Protein AF-A0A1Y3CI93-F1 (afdb_monomer_lite)

Foldseek 3Di:
DDPVLVVLLVVLVCCVPPPVVPDDPVSVVSNQVSVQVVCCVVCVNPDGDWDDDPNDTDD

Structure (mmCIF, N/CA/C/O backbone):
data_AF-A0A1Y3CI93-F1
#
_entry.id   AF-A0A1Y3CI93-F1
#
loop_
_atom_site.group_PDB
_atom_site.id
_atom_site.type_symbol
_atom_site.label_atom_id
_atom_site.label_alt_id
_atom_site.label_comp_id
_atom_site.label_asym_id
_atom_site.label_entity_id
_atom_site.label_seq_id
_atom_site.pdbx_PDB_ins_code
_atom_site.Cartn_x
_atom_site.Cartn_y
_atom_site.Cartn_z
_atom_site.occupancy
_atom_site.B_iso_or_equiv
_atom_site.auth_seq_id
_atom_site.auth_comp_id
_atom_site.auth_asym_id
_atom_site.auth_atom_id
_atom_site.pdbx_PDB_model_num
ATOM 1 N N . MET A 1 1 ? 0.353 7.213 12.680 1.00 90.88 1 MET A N 1
ATOM 2 C CA . MET A 1 1 ? 1.379 7.027 11.637 1.00 90.88 1 MET A CA 1
ATOM 3 C C . MET A 1 1 ? 2.472 8.041 11.843 1.00 90.88 1 MET A C 1
ATOM 5 O O . MET A 1 1 ? 2.172 9.203 12.103 1.00 90.88 1 MET A O 1
ATOM 9 N N . GLU A 1 2 ? 3.718 7.607 11.719 1.00 93.62 2 GLU A N 1
ATOM 10 C CA . GLU A 1 2 ? 4.876 8.497 11.775 1.00 93.62 2 GLU A CA 1
ATOM 11 C C . GLU A 1 2 ? 5.213 9.070 10.390 1.00 93.62 2 GLU A C 1
ATOM 13 O O . GLU A 1 2 ? 4.845 8.511 9.355 1.00 93.62 2 GLU A O 1
ATOM 18 N N . MET A 1 3 ? 5.951 10.184 10.348 1.00 94.75 3 MET A N 1
ATOM 19 C CA . MET A 1 3 ? 6.301 10.872 9.094 1.00 94.75 3 MET A CA 1
ATOM 20 C C . MET A 1 3 ? 7.070 9.974 8.107 1.00 94.75 3 MET A C 1
ATOM 22 O O . MET A 1 3 ? 6.908 10.095 6.893 1.00 94.75 3 MET A O 1
ATOM 26 N N . HIS A 1 4 ? 7.906 9.065 8.614 1.00 95.62 4 HIS A N 1
ATOM 27 C CA . HIS A 1 4 ? 8.630 8.093 7.788 1.00 95.62 4 HIS A CA 1
ATOM 28 C C . HIS A 1 4 ? 7.684 7.143 7.038 1.00 95.62 4 HIS A C 1
ATOM 30 O O . HIS A 1 4 ? 7.880 6.877 5.856 1.00 95.62 4 HIS A O 1
ATOM 36 N N . GLU A 1 5 ? 6.607 6.704 7.686 1.00 96.00 5 GLU A N 1
ATOM 37 C CA . GLU A 1 5 ? 5.603 5.820 7.083 1.00 96.00 5 GLU A CA 1
ATOM 38 C C . GLU A 1 5 ? 4.785 6.538 6.004 1.00 96.00 5 GLU A C 1
ATOM 40 O O . GLU A 1 5 ? 4.490 5.963 4.960 1.00 96.00 5 GLU A O 1
ATOM 45 N N . ILE A 1 6 ? 4.466 7.820 6.219 1.00 96.00 6 ILE A N 1
ATOM 46 C CA . ILE A 1 6 ? 3.804 8.653 5.203 1.00 96.00 6 ILE A CA 1
ATOM 47 C C . ILE A 1 6 ? 4.696 8.800 3.967 1.00 96.00 6 ILE A C 1
ATOM 49 O O . ILE A 1 6 ? 4.210 8.688 2.845 1.00 96.00 6 ILE A O 1
ATOM 53 N N . A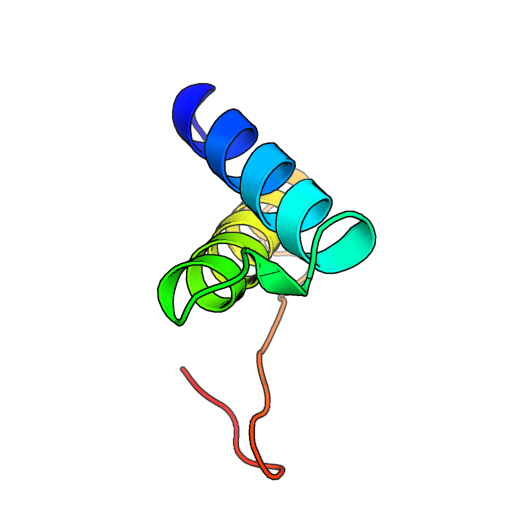RG A 1 7 ? 6.004 9.018 4.148 1.00 97.06 7 ARG A N 1
ATOM 54 C CA . ARG A 1 7 ? 6.943 9.093 3.020 1.00 97.06 7 ARG A CA 1
ATOM 55 C C . ARG A 1 7 ? 6.985 7.795 2.223 1.00 97.06 7 ARG A C 1
ATOM 57 O O . ARG A 1 7 ? 6.909 7.854 1.002 1.00 97.06 7 ARG A O 1
ATOM 64 N N . LYS A 1 8 ? 7.050 6.647 2.900 1.00 96.94 8 LYS A N 1
ATOM 65 C CA . LYS A 1 8 ? 7.007 5.337 2.238 1.00 96.94 8 LYS A CA 1
ATOM 66 C C . LYS A 1 8 ? 5.723 5.137 1.436 1.00 96.94 8 LYS A C 1
ATOM 68 O O . LYS A 1 8 ? 5.798 4.744 0.279 1.00 96.94 8 LYS A O 1
ATOM 73 N N . LEU A 1 9 ? 4.568 5.501 2.000 1.00 96.81 9 LEU A N 1
ATOM 74 C CA . LEU A 1 9 ? 3.296 5.474 1.275 1.00 96.81 9 LEU A CA 1
ATOM 75 C C . LEU A 1 9 ? 3.338 6.322 -0.001 1.00 96.81 9 LEU A C 1
ATOM 77 O O . LEU A 1 9 ? 2.954 5.845 -1.063 1.00 96.81 9 LEU A O 1
ATOM 81 N N . LEU A 1 10 ? 3.792 7.575 0.098 1.00 97.00 10 LEU A N 1
ATOM 82 C CA . LEU A 1 10 ? 3.830 8.486 -1.049 1.00 97.00 10 LEU A CA 1
ATOM 83 C C . LEU A 1 10 ? 4.759 7.973 -2.151 1.00 97.00 10 LEU A C 1
ATOM 85 O O . LEU A 1 10 ? 4.369 7.987 -3.314 1.00 97.00 10 LEU A O 1
ATOM 89 N N . VAL A 1 11 ? 5.943 7.477 -1.784 1.00 97.25 11 VAL A N 1
ATOM 90 C CA . VAL A 1 11 ? 6.892 6.883 -2.736 1.00 97.25 11 VAL A CA 1
ATOM 91 C C . VAL A 1 11 ? 6.286 5.650 -3.397 1.00 97.25 11 VAL A C 1
ATOM 93 O O . VAL A 1 11 ? 6.323 5.540 -4.617 1.00 97.25 11 VAL A O 1
ATOM 96 N N . ALA A 1 12 ? 5.675 4.751 -2.624 1.00 96.88 12 ALA A N 1
ATOM 97 C CA . ALA A 1 12 ? 5.062 3.544 -3.167 1.00 96.88 12 ALA A CA 1
ATOM 98 C C . ALA A 1 12 ? 3.916 3.870 -4.143 1.00 96.88 12 ALA A C 1
ATOM 100 O O . ALA A 1 12 ? 3.846 3.300 -5.231 1.00 96.88 12 ALA A O 1
ATOM 101 N N . VAL A 1 13 ? 3.054 4.837 -3.803 1.00 95.94 13 VAL A N 1
ATOM 102 C CA . VAL A 1 13 ? 1.968 5.299 -4.685 1.00 95.94 13 VAL A CA 1
A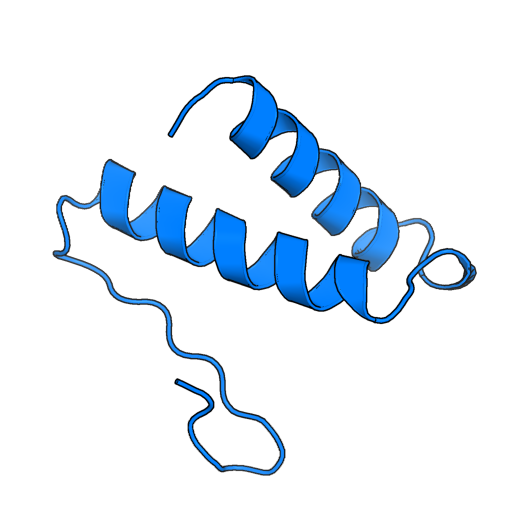TOM 103 C C . VAL A 1 13 ? 2.513 5.977 -5.944 1.00 95.94 13 VAL A C 1
ATOM 105 O O . VAL A 1 13 ? 2.013 5.703 -7.034 1.00 95.94 13 VAL A O 1
ATOM 108 N N . GLU A 1 14 ? 3.541 6.825 -5.831 1.00 97.25 14 GLU A N 1
ATOM 109 C CA . GLU A 1 14 ? 4.185 7.452 -6.993 1.00 97.25 14 GLU A CA 1
ATOM 110 C C . GLU A 1 14 ? 4.794 6.395 -7.923 1.00 97.25 14 GLU A C 1
ATOM 112 O O . GLU A 1 14 ? 4.559 6.435 -9.133 1.00 97.25 14 GLU A O 1
ATOM 117 N N . THR A 1 15 ? 5.526 5.421 -7.376 1.00 97.50 15 THR A N 1
ATOM 118 C CA . THR A 1 15 ? 6.124 4.332 -8.156 1.00 97.50 15 THR A CA 1
ATOM 119 C C . THR A 1 15 ? 5.050 3.554 -8.912 1.00 97.50 15 THR A C 1
ATOM 121 O O . THR A 1 15 ? 5.191 3.351 -10.114 1.00 97.50 15 THR A O 1
ATOM 124 N N . LEU A 1 16 ? 3.935 3.195 -8.268 1.00 95.12 16 LEU A N 1
ATOM 125 C CA . LEU A 1 16 ? 2.848 2.466 -8.933 1.00 95.12 16 LEU A CA 1
ATOM 126 C C . LEU A 1 16 ? 2.145 3.290 -10.018 1.00 95.12 16 LEU A C 1
ATOM 128 O O . LEU A 1 16 ? 1.856 2.766 -11.091 1.00 95.12 16 LEU A O 1
ATOM 132 N N . ALA A 1 17 ? 1.854 4.563 -9.748 1.00 95.19 17 ALA A N 1
ATOM 133 C CA . ALA A 1 17 ? 1.053 5.393 -10.645 1.00 95.19 17 ALA A CA 1
ATOM 134 C C . ALA A 1 17 ? 1.859 5.987 -11.809 1.00 95.19 17 ALA A C 1
ATOM 136 O O . ALA A 1 17 ? 1.316 6.190 -12.894 1.00 95.19 17 ALA A O 1
ATOM 137 N N . VAL A 1 18 ? 3.140 6.295 -11.585 1.00 97.38 18 VAL A N 1
ATOM 138 C CA . VAL A 1 18 ? 3.964 7.083 -12.516 1.00 97.38 18 VAL A CA 1
ATOM 139 C C . VAL A 1 18 ? 5.131 6.277 -13.077 1.00 97.38 18 VAL A C 1
ATOM 141 O O . VAL A 1 18 ? 5.531 6.496 -14.219 1.00 97.38 18 VAL A O 1
ATOM 144 N N . ARG A 1 19 ? 5.698 5.343 -12.304 1.00 94.12 19 ARG A N 1
ATOM 145 C CA . ARG A 1 19 ? 6.911 4.597 -12.686 1.00 94.12 19 ARG A CA 1
ATOM 146 C C . ARG A 1 19 ? 6.735 3.086 -12.498 1.00 94.12 19 ARG A C 1
ATOM 148 O O . ARG A 1 19 ? 7.576 2.461 -11.853 1.00 94.12 19 ARG A O 1
ATOM 155 N N . PRO A 1 20 ? 5.691 2.464 -13.075 1.00 93.31 20 PRO A N 1
ATOM 156 C CA . PRO A 1 20 ? 5.325 1.081 -12.760 1.00 93.31 20 PRO A CA 1
ATOM 157 C C . PRO A 1 20 ? 6.427 0.064 -13.088 1.00 93.31 20 PRO A C 1
ATOM 159 O O . PRO A 1 20 ? 6.522 -0.965 -12.434 1.00 93.31 20 PRO A O 1
ATOM 162 N N . ALA A 1 21 ? 7.312 0.364 -14.046 1.00 96.31 21 ALA A N 1
ATOM 163 C CA . ALA A 1 21 ? 8.473 -0.475 -14.357 1.00 96.31 21 ALA A CA 1
ATOM 164 C C . ALA A 1 21 ? 9.519 -0.551 -13.221 1.00 96.31 21 ALA A C 1
ATOM 166 O O . ALA A 1 21 ? 10.395 -1.407 -13.265 1.00 96.31 21 ALA A O 1
ATOM 167 N N . GLN A 1 22 ? 9.457 0.353 -12.238 1.00 95.25 22 GLN A N 1
ATOM 168 C CA . GLN A 1 22 ? 10.311 0.365 -11.044 1.00 95.25 22 GLN A CA 1
ATOM 169 C C . GLN A 1 22 ? 9.636 -0.294 -9.834 1.00 95.25 22 GLN A C 1
ATOM 171 O O . GLN A 1 22 ? 10.257 -0.378 -8.778 1.00 95.25 22 GLN A O 1
ATOM 176 N N . ALA A 1 23 ? 8.378 -0.723 -9.964 1.00 95.44 23 ALA A N 1
ATOM 177 C CA . ALA A 1 23 ? 7.680 -1.404 -8.889 1.00 95.44 23 ALA A CA 1
ATOM 178 C C . ALA A 1 23 ? 8.246 -2.816 -8.688 1.00 95.44 23 ALA A C 1
ATOM 180 O O . ALA A 1 23 ? 8.512 -3.545 -9.643 1.00 95.44 23 ALA A O 1
ATOM 181 N N . ASP A 1 24 ? 8.382 -3.197 -7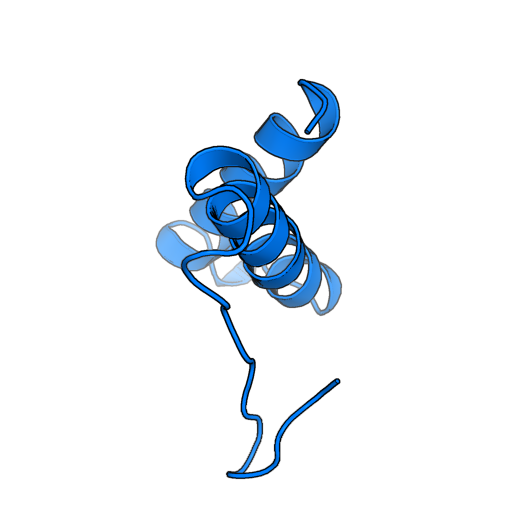.425 1.00 92.81 24 ASP A N 1
ATOM 182 C CA . ASP A 1 24 ? 8.763 -4.532 -6.975 1.00 92.81 24 ASP A CA 1
ATOM 183 C C . ASP A 1 24 ? 7.686 -5.123 -6.044 1.00 92.81 24 ASP A C 1
ATOM 185 O O . ASP A 1 24 ? 6.645 -4.504 -5.793 1.00 92.81 24 ASP A O 1
ATOM 189 N N . GLU A 1 25 ? 7.926 -6.327 -5.517 1.00 85.62 25 GLU A N 1
ATOM 190 C CA . GLU A 1 25 ? 6.999 -6.988 -4.584 1.00 85.62 25 GLU A CA 1
A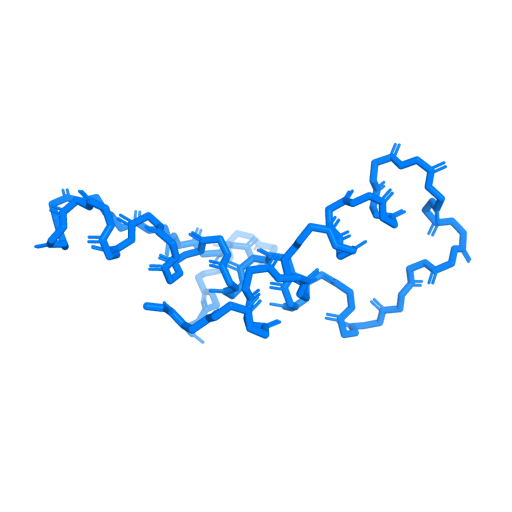TOM 191 C C . GLU A 1 25 ? 6.696 -6.129 -3.344 1.00 85.62 25 GLU A C 1
ATOM 193 O O . GLU A 1 25 ? 5.565 -6.118 -2.850 1.00 85.62 25 GLU A O 1
ATOM 198 N N . ASN A 1 26 ? 7.675 -5.356 -2.867 1.00 91.06 26 ASN A N 1
ATOM 199 C CA . ASN A 1 26 ? 7.508 -4.509 -1.689 1.00 91.06 26 ASN A CA 1
ATOM 200 C C . ASN A 1 26 ? 6.645 -3.282 -1.983 1.00 91.06 26 ASN A C 1
ATOM 202 O O . ASN A 1 26 ? 5.896 -2.845 -1.114 1.00 91.06 26 ASN A O 1
ATOM 206 N N . THR A 1 27 ? 6.708 -2.742 -3.200 1.00 93.94 27 THR A N 1
ATOM 207 C CA . THR A 1 27 ? 6.006 -1.512 -3.588 1.00 93.94 27 THR A CA 1
ATOM 208 C C . THR A 1 27 ? 4.491 -1.638 -3.385 1.00 93.94 27 THR A C 1
ATOM 210 O O . THR A 1 27 ? 3.860 -0.759 -2.794 1.00 93.94 27 THR A O 1
ATOM 213 N N . LEU A 1 28 ? 3.895 -2.754 -3.817 1.00 89.75 28 LEU A N 1
ATOM 214 C CA . LEU A 1 28 ? 2.467 -3.037 -3.615 1.00 89.75 28 LEU A CA 1
ATOM 215 C C . LEU A 1 28 ? 2.122 -3.217 -2.131 1.00 89.75 28 LEU A C 1
ATOM 217 O O . LEU A 1 28 ? 1.135 -2.649 -1.653 1.00 89.75 28 LEU A O 1
ATOM 221 N N . GLY A 1 29 ? 2.949 -3.970 -1.399 1.00 90.25 29 GLY A N 1
ATOM 222 C CA . GLY A 1 29 ? 2.764 -4.204 0.033 1.00 90.25 29 GLY A CA 1
ATOM 223 C C . GLY A 1 29 ? 2.828 -2.915 0.855 1.00 90.25 29 GLY A C 1
ATOM 224 O O . GLY A 1 29 ? 1.962 -2.675 1.698 1.00 90.25 29 GLY A O 1
ATOM 225 N N . GLU A 1 30 ? 3.803 -2.047 0.577 1.00 94.38 30 GLU A N 1
ATOM 226 C CA . GLU A 1 30 ? 3.949 -0.749 1.238 1.00 94.38 30 GLU A CA 1
ATOM 227 C C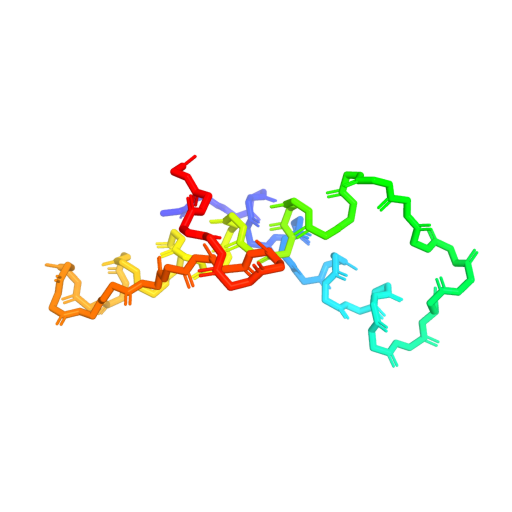 . GLU A 1 30 ? 2.779 0.184 0.902 1.00 94.38 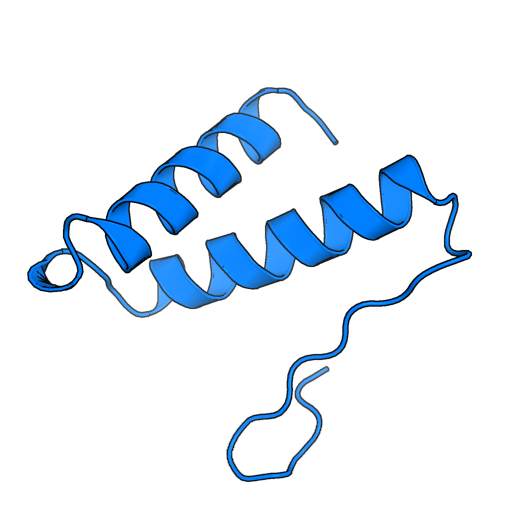30 GLU A C 1
ATOM 229 O O . GLU A 1 30 ? 2.195 0.772 1.815 1.00 94.38 30 GLU A O 1
ATOM 234 N N . ALA A 1 31 ? 2.378 0.285 -0.370 1.00 93.94 31 ALA A N 1
ATOM 235 C CA . ALA A 1 31 ? 1.261 1.138 -0.770 1.00 93.94 31 ALA A CA 1
ATOM 236 C C . ALA A 1 31 ? -0.039 0.746 -0.049 1.00 93.94 31 ALA A C 1
ATOM 238 O O . ALA A 1 31 ? -0.670 1.583 0.595 1.00 93.94 31 ALA A O 1
ATOM 239 N N . ILE A 1 32 ? -0.423 -0.532 -0.101 1.00 91.19 32 ILE A N 1
ATOM 240 C CA . ILE A 1 32 ? -1.678 -1.010 0.498 1.00 91.19 32 ILE A CA 1
ATOM 241 C C . ILE A 1 32 ? -1.596 -0.990 2.027 1.00 91.19 32 ILE A C 1
ATOM 243 O O . ILE A 1 32 ? -2.524 -0.518 2.688 1.00 91.19 32 ILE A O 1
ATOM 247 N N . GLY A 1 33 ? -0.486 -1.461 2.600 1.00 93.00 33 GLY A N 1
ATOM 248 C CA . GLY A 1 33 ? -0.290 -1.536 4.045 1.00 93.00 33 GLY A CA 1
ATOM 249 C C . GLY A 1 33 ? -0.314 -0.161 4.709 1.00 93.00 33 GLY A C 1
ATOM 250 O O . GLY A 1 33 ? -1.076 0.061 5.656 1.00 93.00 33 GLY A O 1
ATOM 251 N N . TYR A 1 34 ? 0.459 0.797 4.187 1.00 95.75 34 TYR A N 1
ATOM 252 C CA . TYR A 1 34 ? 0.463 2.150 4.738 1.00 95.75 34 TYR A CA 1
ATOM 253 C C . TYR A 1 34 ? -0.825 2.913 4.430 1.00 95.75 34 TYR A C 1
ATOM 255 O O . TYR A 1 34 ? -1.257 3.704 5.268 1.00 95.75 34 TYR A O 1
ATOM 263 N N . PHE A 1 35 ? -1.491 2.659 3.299 1.00 94.56 35 PHE A N 1
ATOM 264 C CA . PHE A 1 35 ? -2.793 3.267 3.024 1.00 94.56 35 PHE A CA 1
ATOM 265 C C . PHE A 1 35 ? -3.874 2.755 3.985 1.00 94.56 35 PHE A C 1
ATOM 267 O O . PHE A 1 35 ? -4.617 3.553 4.556 1.00 94.56 35 PHE A O 1
ATOM 274 N N . LYS A 1 36 ? -3.909 1.443 4.256 1.00 93.56 36 LYS A N 1
ATOM 275 C CA . LYS A 1 36 ? -4.776 0.843 5.283 1.00 93.56 36 LYS A CA 1
ATOM 276 C C . LYS A 1 36 ? -4.524 1.476 6.651 1.00 93.56 36 LYS A C 1
ATOM 278 O O . LYS A 1 36 ? -5.479 1.862 7.326 1.00 93.56 36 LYS A O 1
ATOM 283 N N . LYS A 1 37 ? -3.253 1.636 7.041 1.00 93.44 37 LYS A N 1
ATOM 284 C CA . LYS A 1 37 ? -2.876 2.290 8.302 1.00 93.44 37 LYS A CA 1
ATOM 285 C C . LYS A 1 37 ? -3.331 3.753 8.345 1.00 93.44 37 LYS A C 1
ATOM 287 O O . LYS A 1 37 ? -3.911 4.172 9.341 1.00 93.44 37 LYS A O 1
ATOM 292 N N . LEU A 1 38 ? -3.148 4.505 7.257 1.00 94.56 38 LEU A N 1
ATOM 293 C CA . LEU A 1 38 ? -3.578 5.902 7.152 1.00 94.56 38 LEU A CA 1
ATOM 294 C C . LEU A 1 38 ? -5.088 6.034 7.338 1.00 94.56 38 LEU A C 1
ATOM 296 O O . LEU A 1 38 ? -5.540 6.868 8.118 1.00 94.56 38 LEU A O 1
ATOM 300 N N . VAL A 1 39 ? -5.868 5.218 6.632 1.00 93.94 39 VAL A N 1
ATOM 301 C CA . VAL A 1 39 ? -7.330 5.258 6.724 1.00 93.94 39 VAL A CA 1
ATOM 302 C C . VAL A 1 39 ? -7.792 4.884 8.126 1.00 93.94 39 VAL A C 1
ATOM 304 O O . VAL A 1 39 ? -8.621 5.596 8.693 1.00 93.94 39 VAL A O 1
ATOM 307 N N . ASN A 1 40 ? -7.208 3.848 8.728 1.00 93.56 40 ASN A N 1
ATOM 308 C CA . ASN A 1 40 ? -7.510 3.477 10.107 1.00 93.56 40 ASN A CA 1
ATOM 309 C C . ASN A 1 40 ? -7.220 4.628 11.087 1.00 93.56 40 ASN A C 1
ATOM 311 O O . ASN A 1 40 ? -8.082 4.977 11.889 1.00 93.56 40 ASN A O 1
ATOM 315 N N . ASP A 1 41 ? -6.055 5.271 10.974 1.00 93.12 41 ASP A N 1
ATOM 316 C CA . ASP A 1 41 ? -5.653 6.382 11.844 1.00 93.12 41 ASP A CA 1
ATOM 317 C C . ASP A 1 41 ? -6.557 7.615 11.687 1.00 93.12 41 ASP A C 1
ATOM 319 O O . ASP A 1 41 ? -6.867 8.293 12.666 1.00 93.12 41 ASP A O 1
ATOM 323 N N . ARG A 1 42 ? -6.995 7.925 10.459 1.00 93.94 42 ARG A N 1
ATOM 324 C CA . ARG A 1 42 ? -7.865 9.083 10.179 1.00 93.94 42 ARG A CA 1
ATOM 325 C C . ARG A 1 42 ? -9.312 8.861 10.584 1.00 93.94 42 ARG A C 1
ATOM 327 O O . ARG A 1 42 ? -10.001 9.823 10.905 1.00 93.94 42 ARG A O 1
ATOM 334 N N . THR A 1 43 ? -9.762 7.615 10.549 1.00 95.25 43 THR A N 1
ATOM 335 C CA . THR A 1 43 ? -11.159 7.251 10.808 1.00 95.25 43 THR A CA 1
ATOM 336 C C . THR A 1 43 ? -11.359 6.633 12.183 1.00 95.25 43 THR A C 1
ATOM 338 O O . THR A 1 43 ? -12.487 6.314 12.538 1.00 95.25 43 THR A O 1
ATOM 341 N N . GLN A 1 44 ? -10.283 6.463 12.957 1.00 92.25 44 GLN A N 1
ATOM 342 C CA . GLN A 1 44 ? -10.296 5.785 14.256 1.00 92.25 44 GLN A CA 1
ATOM 343 C C . GLN A 1 44 ? -10.947 4.395 14.167 1.00 92.25 44 GLN A C 1
ATOM 345 O O . GLN A 1 44 ? -11.723 3.991 15.029 1.00 92.25 44 GLN A O 1
ATOM 350 N N . GLY A 1 45 ? -10.658 3.676 13.080 1.00 90.00 45 GLY A N 1
ATOM 351 C CA . GLY A 1 45 ? -11.215 2.351 12.809 1.00 90.00 45 GLY A CA 1
ATOM 352 C C . GLY A 1 45 ? -12.653 2.330 12.285 1.00 90.00 45 GLY A C 1
ATOM 353 O O . GLY A 1 45 ? -13.180 1.243 12.063 1.00 90.00 45 GLY A O 1
ATOM 354 N N . ALA A 1 46 ? -13.282 3.484 12.033 1.00 93.19 46 ALA A N 1
ATOM 355 C CA . ALA A 1 46 ? -14.616 3.533 11.428 1.00 93.19 46 ALA A CA 1
ATOM 356 C C . ALA A 1 46 ? -14.629 3.051 9.965 1.00 93.19 46 ALA A C 1
ATOM 358 O O . ALA A 1 46 ? -15.668 2.613 9.474 1.00 93.19 46 ALA A O 1
ATOM 359 N N . ILE A 1 47 ? -13.487 3.113 9.269 1.00 91.19 47 ILE A N 1
ATOM 360 C CA . ILE A 1 47 ? -13.311 2.556 7.924 1.00 91.19 47 ILE A CA 1
ATOM 361 C C . ILE A 1 47 ? -12.154 1.558 7.946 1.00 91.19 47 ILE A C 1
ATOM 363 O O . ILE A 1 47 ? -11.061 1.863 8.424 1.00 91.19 47 ILE A O 1
ATOM 367 N N . GLN A 1 48 ? -12.385 0.376 7.374 1.00 84.88 48 GLN A N 1
ATOM 368 C CA . GLN A 1 48 ? -11.371 -0.660 7.213 1.00 84.88 48 GLN A CA 1
ATOM 369 C C . GLN A 1 48 ? -11.092 -0.921 5.737 1.00 84.88 48 GLN A C 1
ATOM 371 O O . GLN A 1 48 ? -12.010 -1.051 4.930 1.00 84.88 48 GLN A O 1
ATOM 376 N N . ILE A 1 49 ? -9.807 -1.029 5.398 1.00 87.62 49 ILE A N 1
ATOM 377 C CA . ILE A 1 49 ? -9.355 -1.451 4.072 1.00 87.62 49 ILE A CA 1
ATOM 378 C C . ILE A 1 49 ? -8.916 -2.909 4.137 1.00 87.62 49 ILE A C 1
ATOM 380 O O . ILE A 1 49 ? -8.127 -3.300 5.000 1.00 87.62 49 ILE A O 1
ATOM 384 N N . VAL A 1 50 ? -9.432 -3.696 3.199 1.00 85.94 50 VAL A N 1
ATOM 385 C CA . VAL A 1 50 ? -9.166 -5.126 3.043 1.00 85.94 50 VAL A CA 1
ATOM 386 C C . VAL A 1 50 ? -8.623 -5.393 1.644 1.00 85.94 50 VAL A C 1
ATOM 388 O O . VAL A 1 50 ? -9.103 -4.816 0.670 1.00 85.94 50 VAL A O 1
ATOM 391 N N . MET A 1 51 ? -7.603 -6.246 1.549 1.00 81.88 51 MET A N 1
ATOM 392 C CA . MET A 1 51 ? -6.981 -6.613 0.280 1.00 81.88 51 MET A CA 1
ATOM 393 C C . MET A 1 51 ? -7.517 -7.962 -0.184 1.00 81.88 51 MET A C 1
ATOM 395 O O . MET A 1 51 ? -7.520 -8.925 0.580 1.00 81.88 51 MET A O 1
ATOM 399 N N . PHE A 1 52 ? -7.931 -8.039 -1.446 1.00 86.19 52 PHE A N 1
ATOM 400 C CA . PHE A 1 52 ? -8.298 -9.293 -2.092 1.00 86.19 52 PHE A CA 1
ATOM 401 C C . PHE A 1 52 ? -7.313 -9.595 -3.218 1.00 86.19 52 PHE A C 1
ATOM 403 O O . PHE A 1 52 ? -7.069 -8.738 -4.064 1.00 86.19 52 PHE A O 1
ATOM 410 N N . VAL A 1 53 ? -6.783 -10.816 -3.243 1.00 84.31 53 VAL A N 1
ATOM 411 C CA . VAL A 1 53 ? -5.953 -11.346 -4.334 1.00 84.31 53 VAL A CA 1
ATOM 412 C C . VAL A 1 53 ? -6.626 -12.616 -4.839 1.00 84.31 53 VAL A C 1
ATOM 414 O O . VAL A 1 53 ? -6.970 -13.490 -4.045 1.00 84.31 53 VAL A O 1
ATOM 417 N N . ASP A 1 54 ? -6.905 -12.680 -6.142 1.00 90.88 54 ASP A N 1
ATOM 418 C CA . ASP A 1 54 ? -7.651 -13.778 -6.777 1.00 90.88 54 ASP A CA 1
ATOM 419 C C . ASP A 1 54 ? -8.982 -14.108 -6.075 1.00 90.88 54 ASP A C 1
ATOM 421 O O . ASP A 1 54 ? -9.354 -15.265 -5.874 1.00 90.88 54 ASP A O 1
ATOM 425 N N . GLY A 1 55 ? -9.696 -13.064 -5.636 1.00 90.06 55 GLY A N 1
ATOM 426 C CA . GLY A 1 55 ? -10.973 -13.188 -4.925 1.00 90.06 55 GLY A CA 1
ATOM 427 C C . GLY A 1 55 ? -10.859 -13.689 -3.481 1.00 90.06 55 GLY A C 1
ATOM 428 O O . GLY A 1 55 ? -11.881 -13.864 -2.819 1.00 90.06 55 GLY A O 1
ATOM 429 N N . LYS A 1 56 ? -9.644 -13.890 -2.962 1.00 91.44 56 LYS A N 1
ATOM 430 C CA . LYS A 1 56 ? -9.394 -14.308 -1.578 1.00 91.44 56 LYS A CA 1
ATOM 431 C C . LYS A 1 56 ? -8.902 -13.139 -0.742 1.00 91.44 56 LYS A C 1
ATOM 433 O O . LYS A 1 56 ? -8.017 -12.399 -1.164 1.00 91.44 56 LYS A O 1
ATOM 438 N N . LEU A 1 57 ? -9.464 -13.000 0.456 1.00 86.44 57 LEU A N 1
ATOM 439 C CA . LEU A 1 57 ? -8.994 -12.032 1.440 1.00 86.44 57 LEU A CA 1
ATOM 440 C C . LEU A 1 57 ? -7.560 -12.387 1.853 1.00 86.44 57 LEU A C 1
ATOM 442 O O . LEU A 1 57 ? -7.304 -13.506 2.298 1.00 86.44 57 LEU A O 1
ATOM 446 N N . VAL A 1 58 ? -6.650 -11.427 1.723 1.00 77.06 58 VAL A N 1
ATOM 447 C CA . VAL A 1 58 ? -5.278 -11.524 2.222 1.00 77.06 58 VAL A CA 1
ATOM 448 C C . VAL A 1 58 ? -5.213 -10.720 3.519 1.00 77.06 58 VAL A C 1
ATOM 450 O O . VAL A 1 58 ? -5.480 -9.515 3.514 1.00 77.06 58 VAL A O 1
ATOM 453 N N . ALA A 1 59 ? -4.974 -11.427 4.627 1.00 60.19 59 ALA A N 1
ATOM 454 C CA . ALA A 1 59 ? -4.977 -10.885 5.988 1.00 60.19 59 ALA A CA 1
ATOM 455 C C . ALA A 1 59 ? -3.733 -10.036 6.279 1.00 60.19 59 ALA A C 1
ATOM 457 O O . ALA A 1 59 ? -2.622 -10.510 5.954 1.00 60.19 59 ALA A O 1
#

Secondary structure (DSSP, 8-state):
--HHHHHHHHHHHHHHHH-GGG--HHHHHHHHHHHHHHHHHHHTTSS---EEETTEEE-

Radius of gyration: 12.15 Å; chains: 1; bounding box: 25×25×29 Å

pLDDT: mean 92.08, std 5.93, range [60.19, 97.5]

Sequence (59 aa):
MEMHEIRKLLVAVETLAVRPAQADENTLGEAIGYFKKLVNDRTQGAIQIVMFVDGKLVA

Organism: NCBI:txid1977882